Protein AF-A0A0A8YB94-F1 (afdb_monomer_lite)

Radius of gyration: 27.42 Å; chains: 1; bounding box: 40×40×111 Å

Organism: Arundo donax (NCBI:txid35708)

pLDDT: mean 71.37, std 17.99, range [30.5, 93.94]

Secondary structure (DSSP, 8-state):
--------------------SSSSSSSS--BHHHH--S-HHHHHHHHHHHHHHHHHHHHHHHHHHHHS--S-TT--HHHHHHHHHHHHHHHHHHHHHHHHHHHH-TTSBHHHHHHIIIIIIIIIIHHHHHHHHHHHHH--HHHHHHHHHHHHHHHHHHHHHHHHHHHHHHTT--

InterPro domains:
  IPR055802 Domain of unknown function DUF7378 [PF24095] (31-170)

Sequence (174 aa):
MISETYFETLPCTYHGSLTGITMACASSARTVGEVNGLGRPENWFLVVFYPLLFIGGAAGIAYGLFIDPVDSPWRAPAMVWAVYMAWAVYMALVSEVKMYIHLFMPHVPCAVLEAVVNVGWLWVGLPAGLVAHHVVFFGQEWMLIAVICGFGILIAGVIRFWAWLVRAYREKVE

Foldseek 3Di:
DDDDDDDDDDDDDDPDDDPDDVPDPPPQQQFLLNVDPDDLVVLVVCLVVQLCCQQVVLVVVLVVCVVVPDPDPQCPSVLLSLLSNLLSVQRSLLSNLLSCCNNVPRRDGVVVSCCSCCCSPVVCSVVLVVLSVCCNVPNHPVVSVVSSVVSVVSSVVSVVVSVVVCVVRVVVVD

Structure (mmCIF, N/CA/C/O backbone):
data_AF-A0A0A8YB94-F1
#
_entry.id   AF-A0A0A8YB94-F1
#
loop_
_atom_site.group_PDB
_atom_site.id
_atom_site.type_symbol
_atom_site.label_atom_id
_atom_site.label_alt_id
_atom_site.label_comp_id
_atom_site.label_asym_id
_atom_site.label_entity_id
_atom_site.label_seq_id
_atom_site.pdbx_PDB_ins_code
_atom_site.Cartn_x
_atom_site.Cartn_y
_atom_site.Cartn_z
_atom_site.occupancy
_atom_site.B_iso_or_equiv
_atom_site.auth_seq_id
_atom_site.auth_comp_id
_atom_site.auth_asym_id
_atom_site.auth_atom_id
_atom_site.pdbx_PDB_model_num
ATOM 1 N N . MET A 1 1 ? -14.927 17.590 87.389 1.00 36.00 1 MET A N 1
ATOM 2 C CA . MET A 1 1 ? -14.315 18.801 86.801 1.00 36.00 1 MET A CA 1
ATOM 3 C C . MET A 1 1 ? -14.719 18.802 85.323 1.00 36.00 1 MET A C 1
ATOM 5 O O . MET A 1 1 ? -14.219 17.953 84.607 1.00 36.00 1 MET A O 1
ATOM 9 N N . ILE A 1 2 ? -15.932 19.307 85.037 1.00 34.97 2 ILE A N 1
ATOM 10 C CA . ILE A 1 2 ? -16.240 20.506 84.204 1.00 34.97 2 ILE A CA 1
ATOM 11 C C . ILE A 1 2 ? -16.082 20.197 82.693 1.00 34.97 2 ILE A C 1
ATOM 13 O O . ILE A 1 2 ? -14.966 19.993 82.242 1.00 34.97 2 ILE A O 1
ATOM 17 N N . SER A 1 3 ? -17.189 19.898 81.991 1.00 30.50 3 SER A N 1
ATOM 18 C CA . SER A 1 3 ? -17.961 20.769 81.051 1.00 30.50 3 SER A CA 1
ATOM 19 C C . SER A 1 3 ? -17.490 20.591 79.595 1.00 30.50 3 SER A C 1
ATOM 21 O O . SER A 1 3 ? -16.323 20.807 79.309 1.00 30.50 3 SER A O 1
ATOM 23 N N . GLU A 1 4 ? -18.252 19.958 78.699 1.00 40.50 4 GLU A N 1
ATOM 24 C CA . GLU A 1 4 ? -19.343 20.502 77.856 1.00 40.50 4 GLU A CA 1
ATOM 25 C C . GLU A 1 4 ? -18.906 21.514 76.763 1.00 40.50 4 GLU A C 1
ATOM 27 O O . GLU A 1 4 ? -18.614 22.667 77.061 1.00 40.50 4 GLU A O 1
ATOM 32 N N . THR A 1 5 ? -19.021 21.054 75.501 1.00 44.66 5 THR A N 1
ATOM 33 C CA . THR A 1 5 ? -19.587 21.721 74.292 1.00 44.66 5 THR A CA 1
ATOM 34 C C . THR A 1 5 ? -18.887 22.879 73.544 1.00 44.66 5 THR A C 1
ATOM 36 O O . THR A 1 5 ? -18.125 23.650 74.109 1.00 44.66 5 THR A O 1
ATOM 39 N N . TYR A 1 6 ? -19.289 22.985 72.257 1.00 36.84 6 TYR A N 1
ATOM 40 C CA . TYR A 1 6 ? -19.112 24.033 71.218 1.00 36.84 6 TYR A CA 1
ATOM 41 C C . TYR A 1 6 ? -17.882 23.855 70.301 1.00 36.84 6 TYR A C 1
ATOM 43 O O . TYR A 1 6 ? -16.748 23.914 70.753 1.00 36.84 6 TYR A O 1
ATOM 51 N N . PHE A 1 7 ? -18.010 23.395 69.046 1.00 36.38 7 PHE A N 1
ATOM 52 C CA . PHE A 1 7 ? -18.706 23.939 67.857 1.00 36.38 7 PHE A CA 1
ATOM 53 C C . PHE A 1 7 ? -18.054 25.230 67.320 1.00 36.38 7 PHE A C 1
ATOM 55 O O . PHE A 1 7 ? -17.902 26.198 68.052 1.00 36.38 7 PHE A O 1
ATOM 62 N N . GLU A 1 8 ? -17.749 25.187 66.015 1.00 38.31 8 GLU A N 1
ATOM 63 C CA . GLU A 1 8 ? -17.483 26.287 65.070 1.00 38.31 8 GLU A CA 1
ATOM 64 C C . GLU A 1 8 ? -16.056 26.819 64.774 1.00 38.31 8 GLU A C 1
ATOM 66 O O . GLU A 1 8 ? -15.332 27.340 65.613 1.00 38.31 8 GLU A O 1
ATOM 71 N N . THR A 1 9 ? -15.777 26.820 63.457 1.00 36.06 9 THR A N 1
ATOM 72 C CA . THR A 1 9 ? -15.011 27.794 62.643 1.00 36.06 9 THR A CA 1
ATOM 73 C C . THR A 1 9 ? -13.475 27.701 62.494 1.00 36.06 9 THR A C 1
ATOM 75 O O . THR A 1 9 ? -12.699 27.997 63.391 1.00 36.06 9 THR A O 1
ATOM 78 N N . LEU A 1 10 ? -13.081 27.344 61.255 1.00 42.06 10 LEU A N 1
ATOM 79 C CA . LEU A 1 10 ? -11.876 27.702 60.462 1.00 42.06 10 LEU A CA 1
ATOM 80 C C . LEU A 1 10 ? -11.159 29.002 60.910 1.00 42.06 10 LEU A C 1
ATOM 82 O O . LEU A 1 10 ? -11.871 29.922 61.307 1.00 42.06 10 LEU A O 1
ATOM 86 N N . PRO A 1 11 ? -9.819 29.183 60.730 1.00 40.19 11 PRO A N 1
ATOM 87 C CA . PRO A 1 11 ? -9.121 28.985 59.444 1.00 40.19 11 PRO A CA 1
ATOM 88 C C . PRO A 1 11 ? -7.638 28.536 59.520 1.00 40.19 11 PRO A C 1
ATOM 90 O O . PRO A 1 11 ? -6.845 29.058 60.293 1.00 40.19 11 PRO A O 1
ATOM 93 N N . CYS A 1 12 ? -7.201 27.671 58.600 1.00 37.94 12 CYS A N 1
ATOM 94 C CA . CYS A 1 12 ? -5.778 27.546 58.257 1.00 37.94 12 CYS A CA 1
ATOM 95 C C . CYS A 1 12 ? -5.618 27.591 56.738 1.00 37.94 12 CYS A C 1
ATOM 97 O O . CYS A 1 12 ? -5.706 26.591 56.031 1.00 37.94 12 CYS A O 1
ATOM 99 N N . THR A 1 13 ? -5.407 28.814 56.263 1.00 37.06 13 THR A N 1
ATOM 100 C CA . THR A 1 13 ? -4.715 29.178 55.029 1.00 37.06 13 THR A CA 1
ATOM 101 C C . THR A 1 13 ? -3.595 28.195 54.672 1.00 37.06 13 THR A C 1
ATOM 103 O O . THR A 1 13 ? -2.514 28.248 55.254 1.00 37.06 13 THR A O 1
ATOM 106 N N . TYR A 1 14 ? -3.829 27.352 53.665 1.00 32.62 14 TYR A N 1
ATOM 107 C CA . TYR A 1 14 ? -2.767 26.687 52.912 1.00 32.62 14 TYR A CA 1
ATOM 108 C C . TYR A 1 14 ? -2.488 27.498 51.649 1.00 32.62 14 TYR A C 1
ATOM 110 O O . TYR A 1 14 ? -3.101 27.325 50.598 1.00 32.62 14 TYR A O 1
ATOM 118 N N . HIS A 1 15 ? -1.551 28.429 51.791 1.00 36.62 15 HIS A N 1
ATOM 119 C CA . HIS A 1 15 ? -0.868 29.072 50.683 1.00 36.62 15 HIS A CA 1
ATOM 120 C C . HIS A 1 15 ? 0.247 28.114 50.239 1.00 36.62 15 HIS A C 1
ATOM 122 O O . HIS A 1 15 ? 1.269 28.002 50.910 1.00 36.62 15 HIS A O 1
ATOM 128 N N . GLY A 1 16 ? 0.032 27.359 49.160 1.00 35.06 16 GLY A N 1
ATOM 129 C CA . GLY A 1 16 ? 1.024 26.380 48.705 1.00 35.06 16 GLY A CA 1
ATOM 130 C C . GLY A 1 16 ? 0.499 25.375 47.687 1.00 35.06 16 GLY A C 1
ATOM 131 O O . GLY A 1 16 ? 0.348 24.204 48.002 1.00 35.06 16 GLY A O 1
ATOM 132 N N . SER A 1 17 ? 0.200 25.868 46.483 1.00 44.69 17 SER A N 1
ATOM 133 C CA . SER A 1 17 ? 0.329 25.188 45.184 1.00 44.69 17 SER A CA 1
ATOM 134 C C . SER A 1 17 ? 0.706 23.694 45.210 1.00 44.69 17 SER A C 1
ATOM 136 O O . SER A 1 17 ? 1.890 23.372 45.267 1.00 44.69 17 SER A O 1
ATOM 138 N N . LEU A 1 18 ? -0.287 22.808 45.060 1.00 40.16 18 LEU A N 1
ATOM 139 C CA . LEU A 1 18 ? -0.171 21.478 44.423 1.00 40.16 18 LEU A CA 1
ATOM 140 C C . LEU A 1 18 ? -1.562 20.863 44.146 1.00 40.16 18 LEU A C 1
ATOM 142 O O . LEU A 1 18 ? -1.782 19.657 44.215 1.00 40.16 18 LEU A O 1
ATOM 146 N N . THR A 1 19 ? -2.530 21.704 43.782 1.00 42.66 19 THR A N 1
ATOM 147 C CA . THR A 1 19 ? -3.662 21.297 42.948 1.00 42.66 19 THR A CA 1
ATOM 148 C C . THR A 1 19 ? -3.123 21.040 41.542 1.00 42.66 19 THR A C 1
ATOM 150 O O . THR A 1 19 ? -2.780 21.987 40.842 1.00 42.66 19 THR A O 1
ATOM 153 N N . GLY A 1 20 ? -3.026 19.778 41.110 1.00 41.31 20 GLY A N 1
ATOM 154 C CA . GLY A 1 20 ? -2.786 19.528 39.683 1.00 41.31 20 GLY A CA 1
ATOM 155 C C . GLY A 1 20 ? -2.175 18.207 39.236 1.00 41.31 20 GLY A C 1
ATOM 156 O O . GLY A 1 20 ? -1.765 18.148 38.084 1.00 41.31 20 GLY A O 1
ATOM 157 N N . ILE A 1 21 ? -2.078 17.158 40.064 1.00 42.94 21 ILE A N 1
ATOM 158 C CA . ILE A 1 21 ? -1.470 15.885 39.602 1.00 42.94 21 ILE A CA 1
ATOM 159 C C . ILE A 1 21 ? -2.432 14.685 39.657 1.00 42.94 21 ILE A C 1
ATOM 161 O O . ILE A 1 21 ? -2.219 13.690 38.973 1.00 42.94 21 ILE A O 1
ATOM 165 N N . THR A 1 22 ? -3.580 14.786 40.326 1.00 40.38 22 THR A N 1
ATOM 166 C CA . THR A 1 22 ? -4.608 13.723 40.317 1.00 40.38 22 THR A CA 1
ATOM 167 C C . THR A 1 22 ? -5.686 13.891 39.239 1.00 40.38 22 THR A C 1
ATOM 169 O O . THR A 1 22 ? -6.681 13.175 39.252 1.00 40.38 22 THR A O 1
ATOM 172 N N . MET A 1 23 ? -5.485 14.785 38.261 1.00 43.19 23 MET A N 1
ATOM 173 C CA . MET A 1 23 ? -6.433 15.027 37.161 1.00 43.19 23 MET A CA 1
ATOM 174 C C . MET A 1 23 ? -5.764 14.993 35.773 1.00 43.19 23 MET A C 1
ATOM 176 O O . MET A 1 23 ? -6.061 15.809 34.910 1.00 43.19 23 MET A O 1
ATOM 180 N N . ALA A 1 24 ? -4.853 14.043 35.541 1.00 40.22 24 ALA A N 1
ATOM 181 C CA . ALA A 1 24 ? -4.182 13.880 34.242 1.00 40.22 24 ALA A CA 1
ATOM 182 C C . ALA A 1 24 ? -4.323 12.474 33.626 1.00 40.22 24 ALA A C 1
ATOM 184 O O . ALA A 1 24 ? -3.577 12.125 32.719 1.00 40.22 24 ALA A O 1
ATOM 185 N N . CYS A 1 25 ? -5.296 11.667 34.070 1.00 39.28 25 CYS A N 1
ATOM 186 C CA . CYS A 1 25 ? -5.597 10.369 33.441 1.00 39.28 25 CYS A CA 1
ATOM 187 C C . CYS A 1 25 ? -7.047 10.221 32.949 1.00 39.28 25 CYS A C 1
ATOM 189 O O . CYS A 1 25 ? -7.436 9.155 32.492 1.00 39.28 25 CYS A O 1
ATOM 191 N N . ALA A 1 26 ? -7.843 11.294 32.990 1.00 39.69 26 ALA A N 1
ATOM 192 C CA . ALA A 1 26 ? -9.207 11.295 32.451 1.00 39.69 26 ALA A CA 1
ATOM 193 C C . ALA A 1 26 ? -9.318 11.937 31.049 1.00 39.69 26 ALA A C 1
ATOM 195 O O . ALA A 1 26 ? -10.385 11.912 30.453 1.00 39.69 26 ALA A O 1
ATOM 196 N N . SER A 1 27 ? -8.229 12.500 30.503 1.00 40.81 27 SER A N 1
ATOM 197 C CA . SER A 1 27 ? -8.263 13.294 29.257 1.00 40.81 27 SER A CA 1
ATOM 198 C C . SER A 1 27 ? -7.760 12.554 27.998 1.00 40.81 27 SER A C 1
ATOM 200 O O . SER A 1 27 ? -8.007 12.994 26.882 1.00 40.81 27 SER A O 1
ATOM 202 N N . SER A 1 28 ? -7.097 11.396 28.123 1.00 44.34 28 SER A N 1
ATOM 203 C CA . SER A 1 28 ? -6.553 10.654 26.958 1.00 44.34 28 SER A CA 1
ATOM 204 C C . SER A 1 28 ? -7.411 9.489 26.455 1.00 44.34 28 SER A C 1
ATOM 206 O O . SER A 1 28 ? -6.979 8.742 25.582 1.00 44.34 28 SER A O 1
ATOM 208 N N . ALA A 1 29 ? -8.637 9.333 26.949 1.00 50.00 29 ALA A N 1
ATOM 209 C CA . ALA A 1 29 ? -9.558 8.307 26.464 1.00 50.00 29 ALA A CA 1
ATOM 210 C C . ALA A 1 29 ? -10.683 8.914 25.621 1.00 50.00 29 ALA A C 1
ATOM 212 O O . ALA A 1 29 ? -11.825 8.485 25.724 1.00 50.00 29 ALA A O 1
ATOM 213 N N . ARG A 1 30 ? -10.381 9.928 24.796 1.00 48.81 30 ARG A N 1
ATOM 214 C CA . ARG A 1 30 ? -11.373 10.420 23.841 1.00 48.81 30 ARG A CA 1
ATOM 215 C C . ARG A 1 30 ? -11.670 9.291 22.863 1.00 48.81 30 ARG A C 1
ATOM 217 O O . ARG A 1 30 ? -10.776 8.823 22.152 1.00 48.81 30 ARG A O 1
ATOM 224 N N . THR A 1 31 ? -12.899 8.804 22.906 1.00 56.53 31 THR A N 1
ATOM 225 C CA . THR A 1 31 ? -13.335 7.676 22.087 1.00 56.53 31 THR A CA 1
ATOM 226 C C . THR A 1 31 ? -13.620 8.172 20.674 1.00 56.53 31 THR A C 1
ATOM 228 O O . THR A 1 31 ? -14.033 9.317 20.487 1.00 56.53 31 THR A O 1
ATOM 231 N N . VAL A 1 32 ? -13.387 7.345 19.653 1.00 55.06 32 VAL A N 1
ATOM 232 C CA . VAL A 1 32 ? -13.602 7.743 18.247 1.00 55.06 32 VAL A CA 1
ATOM 233 C C . VAL A 1 32 ? -15.041 8.237 18.019 1.00 55.06 32 VAL A C 1
ATOM 235 O O . VAL A 1 32 ? -15.261 9.154 17.231 1.00 55.06 32 VAL A O 1
ATOM 238 N N . GLY A 1 33 ? -16.007 7.713 18.781 1.00 55.97 33 GLY A N 1
ATOM 239 C CA . GLY A 1 33 ? -17.394 8.186 18.780 1.00 55.97 33 GLY A CA 1
ATOM 240 C C . GLY A 1 33 ? -17.591 9.642 19.233 1.00 55.97 33 GLY A C 1
ATOM 241 O O . GLY A 1 33 ? -18.438 10.326 18.672 1.00 55.97 33 GLY A O 1
ATOM 242 N N . GLU A 1 34 ? -16.800 10.152 20.183 1.00 54.09 34 GLU A N 1
ATOM 243 C CA . GLU A 1 34 ? -16.925 11.526 20.712 1.00 54.09 34 GLU A CA 1
ATOM 244 C C . GLU A 1 34 ? -16.272 12.598 19.829 1.00 54.09 34 GLU A C 1
ATOM 246 O O . GLU A 1 34 ? -16.525 13.792 20.007 1.00 54.09 34 GLU A O 1
AT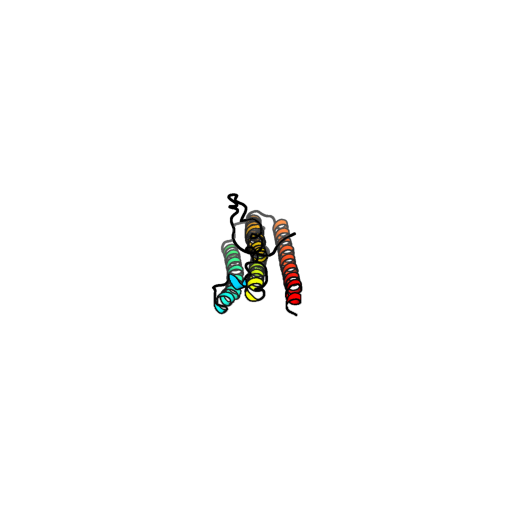OM 251 N N . VAL A 1 35 ? -15.382 12.204 18.913 1.00 57.12 35 VAL A N 1
ATOM 252 C CA . VAL A 1 35 ? -14.682 13.133 17.999 1.00 57.12 35 VAL A CA 1
ATOM 253 C C . VAL A 1 35 ? -15.389 13.240 16.648 1.00 57.12 35 VAL A C 1
ATOM 255 O O . VAL A 1 35 ? -15.152 14.175 15.884 1.00 57.12 35 VAL A O 1
ATOM 258 N N . ASN A 1 36 ? -16.279 12.298 16.345 1.00 55.53 36 ASN A N 1
ATOM 259 C CA . ASN A 1 36 ? -16.940 12.217 15.054 1.00 55.53 36 ASN A CA 1
ATOM 260 C C . ASN A 1 36 ? -18.145 13.152 14.972 1.00 55.53 36 ASN A C 1
ATOM 262 O O . ASN A 1 36 ? -19.267 12.779 15.289 1.00 55.53 36 ASN A O 1
ATOM 266 N N . GLY A 1 37 ? -17.897 14.367 14.482 1.00 50.72 37 GLY A N 1
ATOM 267 C CA . GLY A 1 37 ? -18.935 15.322 14.080 1.00 50.72 37 GLY A CA 1
ATOM 268 C C . GLY A 1 37 ? -19.484 15.119 12.658 1.00 50.72 37 GLY A C 1
ATOM 269 O O . GLY A 1 37 ? -20.313 15.912 12.227 1.00 50.72 37 GLY A O 1
ATOM 270 N N . LEU A 1 38 ? -19.019 14.102 11.919 1.00 54.12 38 LEU A N 1
ATOM 271 C CA . LEU A 1 38 ? -19.466 13.811 10.549 1.00 54.12 38 LEU A CA 1
ATOM 272 C C . LEU A 1 38 ? -20.624 12.810 10.540 1.00 54.12 38 LEU A C 1
ATOM 274 O O . LEU A 1 38 ? -20.618 11.820 11.278 1.00 54.12 38 LEU A O 1
ATOM 278 N N . GLY A 1 39 ? -21.612 13.056 9.679 1.00 56.94 39 GLY A N 1
ATOM 279 C CA . GLY A 1 39 ? -22.791 12.208 9.568 1.00 56.94 39 GLY A CA 1
ATOM 280 C C . GLY A 1 39 ? -22.435 10.805 9.071 1.00 56.94 39 GLY A C 1
ATOM 281 O O . GLY A 1 39 ? -21.621 10.627 8.166 1.00 56.94 39 GLY A O 1
ATOM 282 N N . ARG A 1 40 ? -23.114 9.781 9.607 1.00 60.03 40 ARG A N 1
ATOM 283 C CA . ARG A 1 40 ? -22.995 8.375 9.172 1.00 60.03 40 ARG A CA 1
ATOM 284 C C . ARG A 1 40 ? -22.974 8.177 7.636 1.00 60.03 40 ARG A C 1
ATOM 286 O O . ARG A 1 40 ? -22.168 7.358 7.203 1.00 60.03 40 ARG A O 1
ATOM 293 N N . PRO A 1 41 ? -23.785 8.874 6.804 1.00 57.53 41 PRO A N 1
ATOM 294 C CA . PRO A 1 41 ? -23.751 8.694 5.345 1.00 57.53 41 PRO A CA 1
ATOM 295 C C . PRO A 1 41 ? -22.498 9.261 4.654 1.00 57.53 41 PRO A C 1
ATOM 297 O O . PRO A 1 41 ? -22.055 8.691 3.660 1.00 57.53 41 PRO A O 1
ATOM 300 N N . GLU A 1 42 ? -21.891 10.328 5.177 1.00 60.03 42 GLU A N 1
ATOM 301 C CA . GLU A 1 42 ? -20.685 10.938 4.591 1.00 60.03 42 GLU A CA 1
ATOM 302 C C . GLU A 1 42 ? -19.476 10.006 4.733 1.00 60.03 42 GLU A C 1
ATOM 304 O O . GLU A 1 42 ? -18.688 9.852 3.801 1.00 60.03 42 GLU A O 1
ATOM 309 N N . ASN A 1 43 ? -19.384 9.283 5.854 1.00 66.69 43 ASN A N 1
ATOM 310 C CA . ASN A 1 43 ? -18.332 8.288 6.056 1.00 66.69 43 ASN A CA 1
ATOM 311 C C . ASN A 1 43 ? -18.441 7.115 5.073 1.00 66.69 43 ASN A C 1
ATOM 313 O O . ASN A 1 43 ? -17.414 6.663 4.577 1.00 66.69 43 ASN A O 1
ATOM 317 N N . TRP A 1 44 ? -19.650 6.650 4.733 1.00 67.94 44 TRP A N 1
ATOM 318 C CA . TRP A 1 44 ? -19.843 5.552 3.772 1.00 67.94 44 TRP A CA 1
ATOM 319 C C . TRP A 1 44 ? -19.401 5.907 2.354 1.00 67.94 44 TRP A C 1
ATOM 321 O O . TRP A 1 44 ? -18.828 5.062 1.666 1.00 67.94 44 TRP A O 1
ATOM 331 N N . PHE A 1 45 ? -19.626 7.150 1.923 1.00 70.25 45 PHE A N 1
ATOM 332 C CA . PHE A 1 45 ? -19.131 7.604 0.626 1.00 70.25 45 PHE A CA 1
ATOM 333 C C . PHE A 1 45 ? -17.605 7.507 0.566 1.00 70.25 45 PHE A C 1
ATOM 335 O O . PHE A 1 45 ? -17.053 6.998 -0.406 1.00 70.25 45 PHE A O 1
ATOM 342 N N . LEU A 1 46 ? -16.924 7.907 1.643 1.00 71.25 46 LEU A N 1
ATOM 343 C CA . LEU A 1 46 ? -15.473 7.798 1.743 1.00 71.25 46 LEU A CA 1
ATOM 344 C C . LEU A 1 46 ? -15.018 6.325 1.717 1.00 71.25 46 LEU A C 1
ATOM 346 O O . LEU A 1 46 ? -14.027 6.038 1.050 1.00 71.25 46 LEU A O 1
ATOM 350 N N . VAL A 1 47 ? -15.755 5.394 2.347 1.00 70.06 47 VAL A N 1
ATOM 351 C CA . VAL A 1 47 ? -15.455 3.941 2.294 1.00 70.06 47 VAL A CA 1
ATOM 352 C C . VAL A 1 47 ? -15.370 3.416 0.875 1.00 70.06 47 VAL A C 1
ATOM 354 O O . VAL A 1 47 ? -14.469 2.648 0.567 1.00 70.06 47 VAL A O 1
ATOM 357 N N . VAL A 1 48 ? -16.281 3.830 0.002 1.00 77.75 48 VAL A N 1
ATOM 358 C CA . VAL A 1 48 ? -16.296 3.352 -1.384 1.00 77.75 48 VAL A CA 1
ATOM 359 C C . VAL A 1 48 ? -15.318 4.150 -2.246 1.00 77.75 48 VAL A C 1
ATOM 361 O O . VAL A 1 48 ? -14.629 3.599 -3.101 1.00 77.75 48 VAL A O 1
ATOM 364 N N . PHE A 1 49 ? -15.231 5.457 -2.014 1.00 80.81 49 PHE A N 1
ATOM 365 C CA . PHE A 1 49 ? -14.478 6.365 -2.866 1.00 80.81 49 PHE A CA 1
ATOM 366 C C . PHE A 1 49 ? -12.959 6.245 -2.691 1.00 80.81 49 PHE A C 1
ATOM 368 O O . PHE A 1 49 ? -12.236 6.297 -3.683 1.00 80.81 49 PHE A O 1
ATOM 375 N N . TYR A 1 50 ? -12.454 6.050 -1.468 1.00 79.38 50 TYR A N 1
ATOM 376 C CA . TYR A 1 50 ? -11.007 5.975 -1.221 1.00 79.38 50 TYR A CA 1
ATOM 377 C C . TYR A 1 50 ? -10.329 4.767 -1.890 1.00 79.38 50 TYR A C 1
ATOM 379 O O . TYR A 1 50 ? -9.349 4.981 -2.608 1.00 79.38 50 TYR A O 1
ATOM 387 N N . PRO A 1 51 ? -10.827 3.523 -1.742 1.00 80.62 51 PRO A N 1
ATOM 388 C CA . PRO A 1 51 ? -10.288 2.368 -2.459 1.00 80.62 51 PRO A CA 1
ATOM 389 C C . PRO A 1 51 ? -10.301 2.563 -3.978 1.00 80.62 51 PRO A C 1
ATOM 391 O O . PRO A 1 51 ? -9.309 2.278 -4.647 1.00 80.62 51 PRO A O 1
ATOM 394 N N . LEU A 1 52 ? -11.393 3.115 -4.521 1.00 83.94 52 LEU A N 1
ATOM 395 C CA . LEU A 1 52 ? -11.520 3.396 -5.952 1.00 83.94 52 LEU A CA 1
ATOM 396 C C . LEU A 1 52 ? -10.525 4.453 -6.430 1.00 83.94 52 LEU A C 1
ATOM 398 O O . LEU A 1 52 ? -9.964 4.306 -7.513 1.00 83.94 52 LEU A O 1
ATOM 402 N N . LEU A 1 53 ? -10.269 5.487 -5.629 1.00 86.31 53 LEU A N 1
ATOM 403 C CA . LEU A 1 53 ? -9.254 6.495 -5.928 1.00 86.31 53 LEU A CA 1
ATOM 404 C C . LEU A 1 53 ? -7.858 5.877 -6.028 1.00 86.31 53 LEU A C 1
ATOM 406 O O . LEU A 1 53 ? -7.123 6.184 -6.964 1.00 86.31 53 LEU A O 1
ATOM 410 N N . PHE A 1 54 ? -7.492 4.996 -5.093 1.00 82.69 54 PHE A N 1
ATOM 411 C CA . PHE A 1 54 ? -6.177 4.354 -5.102 1.00 82.69 54 PHE A CA 1
ATOM 412 C C . PHE A 1 54 ? -6.023 3.366 -6.255 1.00 82.69 54 PHE A C 1
ATOM 414 O O . PHE A 1 54 ? -5.014 3.406 -6.958 1.00 82.69 54 PHE A O 1
ATOM 421 N N . ILE A 1 55 ? -7.027 2.518 -6.484 1.00 85.62 55 ILE A N 1
ATOM 422 C CA . ILE A 1 55 ? -7.015 1.542 -7.580 1.00 85.62 55 ILE A CA 1
ATOM 423 C C . ILE A 1 55 ? -7.034 2.263 -8.930 1.00 85.62 55 ILE A C 1
ATOM 425 O O . ILE A 1 55 ? -6.207 1.975 -9.791 1.00 85.62 55 ILE A O 1
ATOM 429 N N . GLY A 1 56 ? -7.933 3.233 -9.107 1.00 85.81 56 GLY A N 1
ATOM 430 C CA . GLY A 1 56 ? -8.051 4.015 -10.335 1.00 85.81 56 GLY A CA 1
ATOM 431 C C . GLY A 1 56 ? -6.808 4.857 -10.615 1.00 85.81 56 GLY A C 1
ATOM 432 O O . GLY A 1 56 ? -6.323 4.872 -11.743 1.00 85.81 56 GLY A O 1
ATOM 433 N N . GLY A 1 57 ? -6.243 5.501 -9.590 1.00 84.88 57 GLY A N 1
ATOM 434 C CA . GLY A 1 57 ? -5.005 6.269 -9.709 1.00 84.88 57 GLY A CA 1
ATOM 435 C C . GLY A 1 57 ? -3.817 5.398 -10.115 1.00 84.88 57 GLY A C 1
ATOM 436 O O . GLY A 1 57 ? -3.098 5.731 -11.054 1.00 84.88 57 GLY A O 1
ATOM 437 N N . ALA A 1 58 ? -3.642 4.244 -9.468 1.00 85.81 58 ALA A N 1
ATOM 438 C CA . ALA A 1 58 ? -2.580 3.304 -9.814 1.00 85.81 58 ALA A CA 1
ATOM 439 C C . ALA A 1 58 ? -2.760 2.701 -11.214 1.00 85.81 58 ALA A C 1
ATOM 441 O O . ALA A 1 58 ? -1.788 2.601 -11.962 1.00 85.81 58 ALA A O 1
ATOM 442 N N . ALA A 1 59 ? -3.996 2.363 -11.595 1.00 85.88 59 ALA A N 1
ATOM 443 C CA . ALA A 1 59 ? -4.324 1.911 -12.944 1.00 85.88 59 ALA A CA 1
ATOM 444 C C . ALA A 1 59 ? -4.002 2.984 -13.991 1.00 85.88 59 ALA A C 1
ATOM 446 O O . ALA A 1 59 ? -3.410 2.673 -15.019 1.00 85.88 59 ALA A O 1
ATOM 447 N N . GLY A 1 60 ? -4.336 4.249 -13.718 1.00 84.88 60 GLY A N 1
ATOM 448 C CA . GLY A 1 60 ? -4.028 5.377 -14.595 1.00 84.88 60 GLY A CA 1
ATOM 449 C C . GLY A 1 60 ? -2.525 5.575 -14.794 1.00 84.88 60 GLY A C 1
ATOM 450 O O . GLY A 1 60 ? -2.074 5.729 -15.926 1.00 84.88 60 GLY A O 1
ATOM 451 N N . ILE A 1 61 ? -1.735 5.495 -13.718 1.00 83.38 61 ILE A N 1
ATOM 452 C CA . ILE A 1 61 ? -0.266 5.576 -13.790 1.00 83.38 61 ILE A CA 1
ATOM 453 C C . ILE A 1 61 ? 0.300 4.405 -14.603 1.00 83.38 61 ILE A C 1
ATOM 455 O O . ILE A 1 61 ? 1.113 4.609 -15.504 1.00 83.38 61 ILE A O 1
ATOM 459 N N . ALA A 1 62 ? -0.143 3.180 -14.314 1.00 82.00 62 ALA A N 1
ATOM 460 C CA . ALA A 1 62 ? 0.313 1.987 -15.020 1.00 82.00 62 ALA A CA 1
ATOM 461 C C . ALA A 1 62 ? -0.081 2.002 -16.509 1.00 82.00 62 ALA A C 1
ATOM 463 O O . ALA A 1 62 ? 0.684 1.546 -17.356 1.00 82.00 62 ALA A O 1
ATOM 464 N N . TYR A 1 63 ? -1.249 2.559 -16.835 1.00 82.12 63 TYR A N 1
ATOM 465 C CA . TYR A 1 63 ? -1.715 2.746 -18.206 1.00 82.12 63 TYR A CA 1
ATOM 466 C C . TYR A 1 63 ? -0.921 3.824 -18.954 1.00 82.12 63 TYR A C 1
ATOM 468 O O . TYR A 1 63 ? -0.533 3.605 -20.098 1.00 82.12 63 TYR A O 1
ATOM 476 N N . GLY A 1 64 ? -0.603 4.950 -18.307 1.00 79.94 64 GLY A N 1
ATOM 477 C CA . GLY A 1 64 ? 0.263 5.979 -18.893 1.00 79.94 64 GLY A CA 1
ATOM 478 C C . GLY A 1 64 ? 1.647 5.428 -19.249 1.00 79.94 64 GLY A C 1
ATOM 479 O O . GLY A 1 64 ? 2.131 5.637 -20.356 1.00 79.94 64 GLY A O 1
ATOM 480 N N . LEU A 1 65 ? 2.231 4.622 -18.357 1.00 77.00 65 LEU A N 1
ATOM 481 C CA . LEU A 1 65 ? 3.502 3.928 -18.604 1.00 77.00 65 LEU A CA 1
ATOM 482 C C . LEU A 1 65 ? 3.421 2.846 -19.691 1.00 77.00 65 LEU A C 1
ATOM 484 O O . LEU A 1 65 ? 4.456 2.428 -20.205 1.00 77.00 65 LEU A O 1
ATOM 488 N N . PHE A 1 66 ? 2.219 2.359 -20.005 1.00 74.88 66 PHE A N 1
ATOM 489 C CA . PHE A 1 66 ? 1.995 1.403 -21.085 1.00 74.88 66 PHE A CA 1
ATOM 490 C C . PHE A 1 66 ? 1.905 2.088 -22.454 1.00 74.88 66 PHE A C 1
ATOM 492 O O . PHE A 1 66 ? 2.440 1.556 -23.421 1.00 74.88 66 PHE A O 1
ATOM 499 N N . ILE A 1 67 ? 1.234 3.244 -22.538 1.00 76.94 67 ILE A N 1
ATOM 500 C CA . ILE A 1 67 ? 1.099 4.006 -23.791 1.00 76.94 67 ILE A CA 1
ATOM 501 C C . ILE A 1 67 ? 2.421 4.661 -24.190 1.00 76.94 67 ILE A C 1
ATOM 503 O O . ILE A 1 67 ? 2.796 4.577 -25.356 1.00 76.94 67 ILE A O 1
ATOM 507 N N . ASP A 1 68 ? 3.112 5.280 -23.232 1.00 71.69 68 ASP A N 1
ATOM 508 C CA . ASP A 1 68 ? 4.393 5.952 -23.446 1.00 71.69 68 ASP A CA 1
ATOM 509 C C . ASP A 1 68 ? 5.502 5.158 -22.737 1.00 71.69 68 ASP A C 1
ATOM 511 O O . ASP A 1 68 ? 5.916 5.503 -21.620 1.00 71.69 68 ASP A O 1
ATOM 515 N N . PRO A 1 69 ? 5.967 4.043 -23.333 1.00 65.44 69 PRO A N 1
ATOM 516 C CA . PRO A 1 69 ? 6.997 3.226 -22.725 1.00 65.44 69 PRO A CA 1
ATOM 517 C C . PRO A 1 69 ? 8.294 4.029 -22.650 1.00 65.44 69 PRO A C 1
ATOM 519 O O . PRO A 1 69 ? 8.878 4.416 -23.656 1.00 65.44 69 PRO A O 1
ATOM 522 N N . VAL A 1 70 ? 8.781 4.249 -21.433 1.00 63.75 70 VAL A N 1
ATOM 523 C CA . VAL A 1 70 ? 10.172 4.661 -21.220 1.00 63.75 70 VAL A CA 1
ATOM 524 C C . VAL A 1 70 ? 11.053 3.535 -21.767 1.00 63.75 70 VAL A C 1
ATOM 526 O O . VAL A 1 70 ? 10.833 2.400 -21.347 1.00 63.75 70 VAL A O 1
ATOM 529 N N . ASP A 1 71 ? 12.000 3.844 -22.667 1.00 61.41 71 ASP A N 1
ATOM 530 C CA . ASP A 1 71 ? 12.855 2.953 -23.494 1.00 61.41 71 ASP A CA 1
ATOM 531 C C . ASP A 1 71 ? 13.678 1.885 -22.729 1.00 61.41 71 ASP A C 1
ATOM 533 O O . ASP A 1 71 ? 14.897 1.773 -22.843 1.00 61.41 71 ASP A O 1
ATOM 537 N N . SER A 1 72 ? 13.027 1.078 -21.903 1.00 58.94 72 SER A N 1
ATOM 538 C CA . SER A 1 72 ? 13.630 0.130 -20.981 1.00 58.94 72 SER A CA 1
ATOM 539 C C . SER A 1 72 ? 13.240 -1.291 -21.404 1.00 58.94 72 SER A C 1
ATOM 541 O O . SER A 1 72 ? 12.100 -1.706 -21.182 1.00 58.94 72 SER A O 1
ATOM 543 N N . PRO A 1 73 ? 14.176 -2.063 -21.988 1.00 54.75 73 PRO A N 1
ATOM 544 C CA . PRO A 1 73 ? 13.903 -3.383 -22.569 1.00 54.75 73 PRO A CA 1
ATOM 545 C C . PRO A 1 73 ? 13.414 -4.454 -21.580 1.00 54.75 73 PRO A C 1
ATOM 547 O O . PRO A 1 73 ? 12.905 -5.487 -21.998 1.00 54.75 73 PRO A O 1
ATOM 550 N N . TRP A 1 74 ? 13.585 -4.230 -20.275 1.00 58.41 74 TRP A N 1
ATOM 551 C CA . TRP A 1 74 ? 13.299 -5.185 -19.193 1.00 58.41 74 TRP A CA 1
ATOM 552 C C . TRP A 1 74 ? 11.954 -4.944 -18.489 1.00 58.41 74 TRP A C 1
ATOM 554 O O . TRP A 1 74 ? 11.598 -5.652 -17.549 1.00 58.41 74 TRP A O 1
ATOM 564 N N . ARG A 1 75 ? 11.166 -3.948 -18.915 1.00 64.75 75 ARG A N 1
ATOM 565 C CA . ARG A 1 75 ? 9.857 -3.664 -18.311 1.00 64.75 75 ARG A CA 1
ATOM 566 C C . ARG A 1 75 ? 8.774 -4.517 -18.954 1.00 64.75 75 ARG A C 1
ATOM 568 O O . ARG A 1 75 ? 8.052 -4.049 -19.828 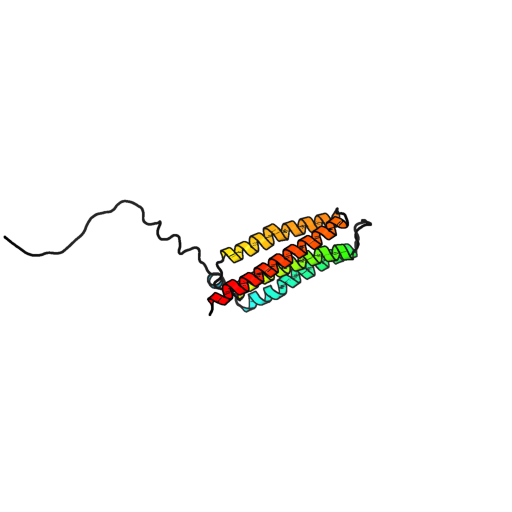1.00 64.75 75 ARG A O 1
ATOM 575 N N . ALA A 1 76 ? 8.614 -5.753 -18.485 1.00 70.75 76 ALA A N 1
ATOM 576 C CA . ALA A 1 76 ? 7.406 -6.518 -18.778 1.00 70.75 76 ALA A CA 1
ATOM 577 C C . ALA A 1 76 ? 6.185 -5.718 -18.269 1.00 70.75 76 ALA A C 1
ATOM 579 O O . ALA A 1 76 ? 6.060 -5.524 -17.053 1.00 70.75 76 ALA A O 1
ATOM 580 N N . PRO A 1 77 ? 5.269 -5.257 -19.145 1.00 74.06 77 PRO A N 1
ATOM 581 C CA . PRO A 1 77 ? 4.165 -4.384 -18.739 1.00 74.06 77 PRO A CA 1
ATOM 582 C C . PRO A 1 77 ? 3.312 -4.975 -17.615 1.00 74.06 77 PRO A C 1
ATOM 584 O O . PRO A 1 77 ? 2.881 -4.265 -16.710 1.00 74.06 77 PRO A O 1
ATOM 587 N N . ALA A 1 78 ? 3.153 -6.300 -17.618 1.00 79.56 78 ALA A N 1
ATOM 588 C CA . ALA A 1 78 ? 2.440 -7.039 -16.586 1.00 79.56 78 ALA A CA 1
ATOM 589 C C . ALA A 1 78 ? 3.073 -6.908 -15.186 1.00 79.56 78 ALA A C 1
ATOM 591 O O . ALA A 1 78 ? 2.346 -6.797 -14.202 1.00 79.56 78 ALA A O 1
ATOM 592 N N . MET A 1 79 ? 4.408 -6.886 -15.073 1.00 82.00 79 MET A N 1
ATOM 593 C CA . MET A 1 79 ? 5.087 -6.761 -13.774 1.00 82.00 79 MET A CA 1
ATOM 594 C C . MET A 1 79 ? 4.967 -5.349 -13.205 1.00 82.00 79 MET A C 1
ATOM 596 O O . MET A 1 79 ? 4.720 -5.186 -12.012 1.00 82.00 79 MET A O 1
ATOM 600 N N . VAL A 1 80 ? 5.086 -4.327 -14.057 1.00 82.31 80 VAL A N 1
ATOM 601 C CA . VAL A 1 80 ? 4.884 -2.927 -13.654 1.00 82.31 80 VAL A CA 1
ATOM 602 C C . VAL A 1 80 ? 3.452 -2.725 -13.156 1.00 82.31 80 VAL A C 1
ATOM 604 O O . VAL A 1 80 ? 3.245 -2.171 -12.077 1.00 82.31 80 VAL A O 1
ATOM 607 N N . TRP A 1 81 ? 2.469 -3.254 -13.890 1.00 85.12 81 TRP A N 1
ATOM 608 C CA . TRP A 1 81 ? 1.069 -3.272 -13.463 1.00 85.12 81 TRP A CA 1
ATOM 609 C C . TRP A 1 81 ? 0.879 -3.978 -12.119 1.00 85.12 81 TRP A C 1
ATOM 611 O O . TRP A 1 81 ? 0.209 -3.440 -11.238 1.00 85.12 81 TRP A O 1
ATOM 621 N N . ALA A 1 82 ? 1.498 -5.144 -11.927 1.00 86.81 82 ALA A N 1
ATOM 622 C CA . ALA A 1 82 ? 1.403 -5.893 -10.679 1.00 86.81 82 ALA A CA 1
ATOM 623 C C . ALA A 1 82 ? 1.956 -5.110 -9.475 1.00 86.81 82 ALA A C 1
ATOM 625 O O . ALA A 1 82 ? 1.325 -5.111 -8.420 1.00 86.81 82 ALA A O 1
ATOM 626 N N . VAL A 1 83 ? 3.082 -4.401 -9.623 1.00 88.50 83 VAL A N 1
ATOM 627 C CA . VAL A 1 83 ? 3.662 -3.571 -8.549 1.00 88.50 83 VAL A CA 1
ATOM 628 C C . VAL A 1 83 ? 2.713 -2.442 -8.142 1.00 88.50 83 VAL A C 1
ATOM 630 O O . VAL A 1 83 ? 2.424 -2.282 -6.954 1.00 88.50 83 VAL A O 1
ATOM 633 N N . TYR A 1 84 ? 2.196 -1.676 -9.108 1.00 88.25 84 TYR A N 1
ATOM 634 C CA . TYR A 1 84 ? 1.294 -0.558 -8.812 1.00 88.25 84 TYR A CA 1
ATOM 635 C C . TYR A 1 84 ? -0.037 -1.023 -8.228 1.00 88.25 84 TYR A C 1
ATOM 637 O O . TYR A 1 84 ? -0.531 -0.419 -7.276 1.00 88.25 84 TYR A O 1
ATOM 645 N N . MET A 1 85 ? -0.593 -2.119 -8.747 1.00 89.69 85 MET A N 1
ATOM 646 C CA . MET A 1 85 ? -1.820 -2.698 -8.207 1.00 89.69 85 MET A CA 1
ATOM 647 C C . MET A 1 85 ? -1.617 -3.245 -6.795 1.00 89.69 85 MET A C 1
ATOM 649 O O . MET A 1 85 ? -2.465 -3.018 -5.938 1.00 89.69 85 MET A O 1
ATOM 653 N N . ALA A 1 86 ? -0.489 -3.900 -6.508 1.00 89.38 86 ALA A N 1
ATOM 654 C CA . ALA A 1 86 ? -0.187 -4.382 -5.162 1.00 89.38 86 ALA A CA 1
ATOM 655 C C . ALA A 1 86 ? -0.087 -3.228 -4.149 1.00 89.38 86 ALA A C 1
ATOM 657 O O . ALA A 1 86 ? -0.651 -3.315 -3.056 1.00 89.38 86 ALA A O 1
ATOM 658 N N . TRP A 1 87 ? 0.558 -2.119 -4.525 1.00 91.12 87 TRP A N 1
ATOM 659 C CA . TRP A 1 87 ? 0.601 -0.913 -3.695 1.00 91.12 87 TRP A CA 1
ATOM 660 C C . TRP A 1 87 ? -0.790 -0.289 -3.496 1.00 91.12 87 TRP A C 1
ATOM 662 O O . TRP A 1 87 ? -1.153 0.071 -2.375 1.00 91.12 87 TRP A O 1
ATOM 672 N N . ALA A 1 88 ? -1.594 -0.202 -4.558 1.00 88.25 88 ALA A N 1
ATOM 673 C CA . ALA A 1 88 ? -2.948 0.342 -4.490 1.00 88.25 88 ALA A CA 1
ATOM 674 C C . ALA A 1 88 ? -3.861 -0.485 -3.583 1.00 88.25 88 ALA A C 1
ATOM 676 O O . ALA A 1 88 ? -4.574 0.075 -2.756 1.00 88.25 88 ALA A O 1
ATOM 677 N N . VAL A 1 89 ? -3.799 -1.815 -3.699 1.00 90.38 89 VAL A N 1
ATOM 678 C CA . VAL A 1 89 ? -4.542 -2.747 -2.843 1.00 90.38 89 VAL A CA 1
ATOM 679 C C . VAL A 1 89 ? -4.107 -2.602 -1.388 1.00 90.38 89 VAL A C 1
ATOM 681 O O . VAL A 1 89 ? -4.956 -2.566 -0.501 1.00 90.38 89 VAL A O 1
ATOM 684 N N . TYR A 1 90 ? -2.805 -2.460 -1.127 1.00 89.94 90 TYR A N 1
ATOM 685 C CA . TYR A 1 90 ? -2.310 -2.186 0.219 1.00 89.94 90 TYR A CA 1
ATOM 686 C C . TYR A 1 90 ? -2.901 -0.886 0.795 1.00 89.94 90 TYR A C 1
ATOM 688 O O . TYR A 1 90 ? -3.452 -0.900 1.896 1.00 89.94 90 TYR A O 1
ATOM 696 N N . MET A 1 91 ? -2.845 0.221 0.046 1.00 86.62 91 MET A N 1
ATOM 697 C CA . MET A 1 91 ? -3.396 1.510 0.488 1.00 86.62 91 MET A CA 1
ATOM 698 C C . MET A 1 91 ? -4.913 1.463 0.688 1.00 86.62 91 MET A C 1
ATOM 700 O O . MET A 1 91 ? -5.422 1.980 1.685 1.00 86.62 91 MET A O 1
ATOM 704 N N . ALA A 1 92 ? -5.628 0.796 -0.220 1.00 88.00 92 ALA A N 1
ATOM 705 C CA . ALA A 1 92 ? -7.061 0.566 -0.109 1.00 88.00 92 ALA A CA 1
ATOM 706 C C . ALA A 1 92 ? -7.396 -0.191 1.185 1.00 88.00 92 ALA A C 1
ATOM 708 O O . ALA A 1 92 ? -8.207 0.291 1.973 1.00 88.00 92 ALA A O 1
ATOM 709 N N . LEU A 1 93 ? -6.705 -1.298 1.475 1.00 87.12 93 LEU A N 1
ATOM 710 C CA . LEU A 1 93 ? -6.917 -2.077 2.698 1.00 87.12 93 LEU A CA 1
ATOM 711 C C . LEU A 1 93 ? -6.632 -1.276 3.972 1.00 87.12 93 LEU A C 1
ATOM 713 O O . LEU A 1 93 ? -7.411 -1.334 4.920 1.00 87.12 93 LEU A O 1
ATOM 717 N N . VAL A 1 94 ? -5.549 -0.495 4.012 1.00 86.12 94 VAL A N 1
ATOM 718 C CA . VAL A 1 94 ? -5.258 0.378 5.165 1.00 86.12 94 VAL A CA 1
ATOM 719 C C . VAL A 1 94 ? -6.384 1.402 5.367 1.00 86.12 94 VAL A C 1
ATOM 721 O O . VAL A 1 94 ? -6.802 1.643 6.504 1.00 86.12 94 VAL A O 1
ATOM 724 N N . SER A 1 95 ? -6.917 1.971 4.280 1.00 83.12 95 SER A N 1
ATOM 725 C CA . SER A 1 95 ? -8.044 2.907 4.343 1.00 83.12 95 SER A CA 1
ATOM 726 C C . SER A 1 95 ? -9.343 2.244 4.821 1.00 83.12 95 SER A C 1
ATOM 728 O O . SER A 1 95 ? -10.043 2.815 5.661 1.00 83.12 95 SER A O 1
ATOM 730 N N . GLU A 1 96 ? -9.616 1.010 4.388 1.00 83.56 96 GLU A N 1
ATOM 731 C CA . GLU A 1 96 ? -10.765 0.229 4.847 1.00 83.56 96 GLU A CA 1
ATOM 732 C C . GLU A 1 96 ? -10.666 -0.095 6.335 1.00 83.56 96 GLU A C 1
ATOM 734 O O . GLU A 1 96 ? -11.632 0.107 7.063 1.00 83.56 96 GLU A O 1
ATOM 739 N N . VAL A 1 97 ? -9.498 -0.525 6.826 1.00 84.06 97 VAL A N 1
ATOM 740 C CA . VAL A 1 97 ? -9.298 -0.808 8.257 1.00 84.06 97 VAL A CA 1
ATOM 741 C C . VAL A 1 97 ? -9.512 0.452 9.097 1.00 84.06 97 VAL A C 1
ATOM 743 O O . VAL A 1 97 ? -10.197 0.398 10.121 1.00 84.06 97 VAL A O 1
ATOM 746 N N . LYS A 1 98 ? -8.990 1.604 8.654 1.00 80.50 98 LYS A N 1
ATOM 747 C CA . LYS A 1 98 ? -9.228 2.905 9.301 1.00 80.50 98 LYS A CA 1
ATOM 748 C C . LYS A 1 98 ? -10.726 3.193 9.413 1.00 80.50 98 LYS A C 1
ATOM 750 O O . LYS A 1 98 ? -11.210 3.548 10.486 1.00 80.50 98 LYS A O 1
ATOM 755 N N . MET A 1 99 ? -11.459 3.045 8.315 1.00 77.38 99 MET A N 1
ATOM 756 C CA . MET A 1 99 ? -12.899 3.292 8.291 1.00 77.38 99 MET A CA 1
ATOM 757 C C . MET A 1 99 ? -13.687 2.271 9.091 1.00 77.38 99 MET A C 1
ATOM 759 O O . MET A 1 99 ? -14.648 2.636 9.757 1.00 77.38 99 MET A O 1
ATOM 763 N N . TYR A 1 100 ? -13.269 1.011 9.080 1.00 78.81 100 TYR A N 1
ATOM 764 C CA . TYR A 1 100 ? -13.892 -0.037 9.866 1.00 78.81 100 TYR A CA 1
ATOM 765 C C . TYR A 1 100 ? -13.821 0.289 11.362 1.00 78.81 100 TYR A C 1
ATOM 767 O O . TYR A 1 100 ? -14.839 0.244 12.051 1.00 78.81 100 TYR A O 1
ATOM 775 N N . ILE A 1 101 ? -12.644 0.696 11.851 1.00 76.19 101 ILE A N 1
ATOM 776 C CA . ILE A 1 101 ? -12.466 1.162 13.234 1.00 76.19 101 ILE A CA 1
ATOM 777 C C . ILE A 1 101 ? -13.380 2.363 13.508 1.00 76.19 101 ILE A C 1
ATOM 779 O O . ILE A 1 101 ? -14.072 2.401 14.521 1.00 76.19 101 ILE A O 1
ATOM 783 N N . HIS A 1 102 ? -13.415 3.321 12.583 1.00 71.75 102 HIS A N 1
ATOM 784 C CA . HIS A 1 102 ? -14.186 4.554 12.719 1.00 71.75 102 HIS A CA 1
ATOM 785 C C . HIS A 1 102 ? -15.703 4.338 12.770 1.00 71.75 102 HIS A C 1
ATOM 787 O O . HIS A 1 102 ? -16.392 4.983 13.559 1.00 71.75 102 HIS A O 1
ATOM 793 N N . LEU A 1 103 ? -16.215 3.412 11.959 1.00 70.25 103 LEU A N 1
ATOM 794 C CA . LEU A 1 103 ? -17.646 3.211 11.749 1.00 70.25 103 LEU A CA 1
ATOM 795 C C . LEU A 1 103 ? -18.251 2.143 12.670 1.00 70.25 103 LEU A C 1
ATOM 797 O O . LEU A 1 103 ? -19.405 2.268 13.080 1.00 70.25 103 LEU A O 1
ATOM 801 N N . PHE A 1 104 ? -17.494 1.086 12.975 1.00 68.75 104 PHE A N 1
ATOM 802 C CA . PHE A 1 104 ? -17.982 -0.078 13.724 1.00 68.75 104 PHE A CA 1
ATOM 803 C C . PHE A 1 104 ? -17.392 -0.195 15.126 1.00 68.75 104 PHE A C 1
ATOM 805 O O . PHE A 1 104 ? -17.850 -1.024 15.911 1.00 68.75 104 PHE A O 1
ATOM 812 N N . MET A 1 105 ? -16.389 0.616 15.461 1.00 67.56 105 MET A N 1
ATOM 813 C CA . MET A 1 105 ? -15.648 0.479 16.710 1.00 67.56 105 MET A CA 1
ATOM 814 C C . MET A 1 105 ? -15.519 1.822 17.452 1.00 67.56 105 MET A C 1
ATOM 816 O O . MET A 1 105 ? -14.414 2.295 17.718 1.00 67.56 105 MET A O 1
ATOM 820 N N . PRO A 1 106 ? -16.652 2.436 17.857 1.00 63.56 106 PRO A N 1
ATOM 821 C CA . PRO A 1 106 ? -16.652 3.749 18.509 1.00 63.56 106 PRO A CA 1
ATOM 822 C C . PRO A 1 106 ? -15.878 3.765 19.836 1.00 63.56 106 PRO A C 1
ATOM 824 O O . PRO A 1 106 ? -15.381 4.815 20.226 1.00 63.56 106 PRO A O 1
ATOM 827 N N . HIS A 1 107 ? -15.734 2.606 20.491 1.00 62.47 107 HIS A N 1
ATOM 828 C CA . HIS A 1 107 ? -15.023 2.423 21.761 1.00 62.47 107 HIS A CA 1
ATOM 829 C C . HIS A 1 107 ? -13.500 2.244 21.620 1.00 62.47 107 HIS A C 1
ATOM 831 O O . HIS A 1 107 ? -12.807 2.107 22.629 1.00 62.47 107 HIS A O 1
ATOM 837 N N . VAL A 1 108 ? -12.954 2.195 20.399 1.00 65.25 108 VAL A N 1
ATOM 838 C CA . VAL A 1 108 ? -11.500 2.082 20.208 1.00 65.25 108 VAL A CA 1
ATOM 839 C C . VAL A 1 108 ? -10.834 3.405 20.598 1.00 65.25 108 VAL A C 1
ATOM 841 O O . VAL A 1 108 ? -11.312 4.467 20.195 1.00 65.25 108 VAL A O 1
ATOM 844 N N . PRO A 1 109 ? -9.730 3.374 21.370 1.00 68.44 109 PRO A N 1
ATOM 845 C CA . PRO A 1 109 ? -8.999 4.587 21.700 1.00 68.44 109 PRO A CA 1
ATOM 846 C C . PRO A 1 109 ? -8.435 5.233 20.432 1.00 68.44 109 PRO A C 1
ATOM 848 O O . PRO A 1 109 ? -7.811 4.552 19.614 1.00 68.44 109 PRO A O 1
ATOM 851 N N . CYS A 1 110 ? -8.593 6.553 20.295 1.00 66.69 110 CYS A N 1
ATOM 852 C CA . CYS A 1 110 ? -8.088 7.317 19.147 1.00 66.69 110 CYS A CA 1
ATOM 853 C C . CYS A 1 110 ? -6.596 7.076 18.861 1.00 66.69 110 CYS A C 1
ATOM 855 O O . CYS A 1 110 ? -6.200 7.090 17.701 1.00 66.69 110 CYS A O 1
ATOM 857 N N . ALA A 1 111 ? -5.793 6.753 19.879 1.00 70.00 111 ALA A N 1
ATOM 858 C CA . ALA A 1 111 ? -4.384 6.394 19.720 1.00 70.00 111 ALA A CA 1
ATOM 859 C C . ALA A 1 111 ? -4.156 5.191 18.782 1.00 70.00 111 ALA A C 1
ATOM 861 O O . ALA A 1 111 ? -3.179 5.162 18.040 1.00 70.00 111 ALA A O 1
ATOM 862 N N . VAL A 1 112 ? -5.061 4.206 18.771 1.00 70.00 112 VAL A N 1
ATOM 863 C CA . VAL A 1 112 ? -4.968 3.042 17.872 1.00 70.00 112 VAL A CA 1
ATOM 864 C C . VAL A 1 112 ? -5.287 3.453 16.436 1.00 70.00 112 VAL A C 1
ATOM 866 O O . VAL A 1 112 ? -4.600 3.033 15.509 1.00 70.00 112 VAL A O 1
ATOM 869 N N . LEU A 1 113 ? -6.292 4.312 16.244 1.00 71.12 113 LEU A N 1
ATOM 870 C CA . LEU A 1 113 ? -6.640 4.850 14.928 1.00 71.12 113 LEU A CA 1
ATOM 871 C C . LEU A 1 113 ? -5.508 5.720 14.365 1.00 71.12 113 LEU A C 1
ATOM 873 O O . LEU A 1 113 ? -5.133 5.581 13.202 1.00 71.12 113 LEU A O 1
ATOM 877 N N . GLU A 1 114 ? -4.941 6.587 15.199 1.00 73.88 114 GLU A N 1
ATOM 878 C CA . GLU A 1 114 ? -3.818 7.447 14.840 1.00 73.88 114 GLU A CA 1
ATOM 879 C C . GLU A 1 114 ? -2.569 6.625 14.519 1.00 73.88 114 GLU A C 1
ATOM 881 O O . GLU A 1 114 ? -1.914 6.888 13.514 1.00 73.88 114 GLU A O 1
ATOM 886 N N . ALA A 1 115 ? -2.283 5.569 15.286 1.00 75.69 115 ALA A N 1
ATOM 887 C CA . ALA A 1 115 ? -1.189 4.653 14.984 1.00 75.69 115 ALA A CA 1
ATOM 888 C C . ALA A 1 115 ? -1.381 3.948 13.632 1.00 75.69 115 ALA A C 1
ATOM 890 O O . ALA A 1 115 ? -0.429 3.849 12.862 1.00 75.69 115 ALA A O 1
ATOM 891 N N . VAL A 1 116 ? -2.599 3.507 13.297 1.00 76.06 116 VAL A N 1
ATOM 892 C CA . VAL A 1 116 ? -2.888 2.880 11.994 1.00 76.06 116 VAL A CA 1
ATOM 893 C C . VAL A 1 116 ? -2.678 3.866 10.845 1.00 76.06 116 VAL A C 1
ATOM 895 O O . VAL A 1 116 ? -2.051 3.513 9.848 1.00 76.06 116 VAL A O 1
ATOM 898 N N . VAL A 1 117 ? -3.158 5.105 10.980 1.00 74.62 117 VAL A N 1
ATOM 899 C CA . VAL A 1 117 ? -2.998 6.131 9.939 1.00 74.62 117 VAL A CA 1
ATOM 900 C C . VAL A 1 117 ? -1.541 6.558 9.812 1.00 74.62 117 VAL A C 1
ATOM 902 O O . VAL A 1 117 ? -0.997 6.574 8.712 1.00 74.62 117 VAL A O 1
ATOM 905 N N . ASN A 1 118 ? -0.888 6.877 10.922 1.00 79.50 118 ASN A N 1
ATOM 906 C CA . ASN A 1 118 ? 0.479 7.366 10.904 1.00 79.50 118 ASN A CA 1
ATOM 907 C C . ASN A 1 118 ? 1.429 6.261 10.420 1.00 79.50 118 ASN A C 1
ATOM 909 O O . ASN A 1 118 ? 2.166 6.44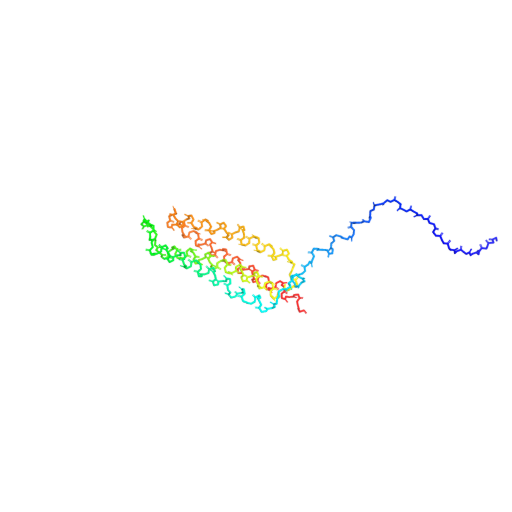5 9.457 1.00 79.50 118 ASN A O 1
ATOM 913 N N . VAL A 1 119 ? 1.374 5.068 11.018 1.00 79.31 119 VAL A N 1
ATOM 914 C CA . VAL A 1 119 ? 2.304 3.986 10.671 1.00 79.31 119 VAL A CA 1
ATOM 915 C C . VAL A 1 119 ? 1.956 3.361 9.323 1.00 79.31 119 VAL A C 1
ATOM 917 O O . VAL A 1 119 ? 2.818 3.271 8.453 1.00 79.31 119 VAL A O 1
ATOM 920 N N . GLY A 1 120 ? 0.702 2.952 9.119 1.00 76.19 120 GLY A N 1
ATOM 921 C CA . GLY A 1 120 ? 0.293 2.248 7.903 1.00 76.19 120 GLY A CA 1
ATOM 922 C C . GLY A 1 120 ? 0.349 3.131 6.658 1.00 76.19 120 GLY A C 1
ATOM 923 O O . GLY A 1 120 ? 0.843 2.707 5.616 1.00 76.19 120 GLY A O 1
ATOM 924 N N . TRP A 1 121 ? -0.103 4.380 6.758 1.00 76.44 121 TRP A N 1
ATOM 925 C CA . TRP A 1 121 ? -0.204 5.257 5.592 1.00 76.44 121 TRP A CA 1
ATOM 926 C C . TRP A 1 121 ? 1.061 6.099 5.382 1.00 76.44 121 TRP A C 1
ATOM 928 O O . TRP A 1 121 ? 1.659 6.047 4.306 1.00 76.44 121 TRP A O 1
ATOM 938 N N . LEU A 1 122 ? 1.484 6.857 6.400 1.00 80.44 122 LEU A N 1
ATOM 939 C CA . LEU A 1 122 ? 2.580 7.828 6.283 1.00 80.44 122 LEU A CA 1
ATOM 940 C C . LEU A 1 122 ? 3.966 7.181 6.360 1.00 80.44 122 LEU A C 1
ATOM 942 O O . LEU A 1 122 ? 4.818 7.497 5.535 1.00 80.44 122 LEU A O 1
ATOM 946 N N . TRP A 1 123 ? 4.199 6.274 7.312 1.00 83.62 123 TRP A N 1
ATOM 947 C CA . TRP A 1 123 ? 5.531 5.689 7.524 1.00 83.62 123 TRP A CA 1
ATOM 948 C C . TRP A 1 123 ? 5.819 4.458 6.671 1.00 83.62 123 TRP A C 1
ATOM 950 O O . TRP A 1 123 ? 6.970 4.231 6.309 1.00 83.62 123 TRP A O 1
ATOM 960 N N . VAL A 1 124 ? 4.804 3.656 6.351 1.00 85.88 124 VAL A N 1
ATOM 961 C CA . VAL A 1 124 ? 4.985 2.432 5.560 1.00 85.88 124 VAL A CA 1
ATOM 962 C C . VAL A 1 124 ? 4.498 2.636 4.133 1.00 85.88 124 VAL A C 1
ATOM 964 O O . VAL A 1 124 ? 5.278 2.471 3.199 1.00 85.88 124 VAL A O 1
ATOM 967 N N . GLY A 1 125 ? 3.241 3.036 3.938 1.00 83.19 125 GLY A N 1
ATOM 968 C CA . GLY A 1 125 ? 2.639 3.101 2.610 1.00 83.19 125 GLY A CA 1
ATOM 969 C C . GLY A 1 125 ? 3.305 4.083 1.647 1.00 83.19 125 GLY A C 1
ATOM 970 O O . GLY A 1 125 ? 3.601 3.711 0.508 1.00 83.19 125 GLY A O 1
ATOM 971 N N . LEU A 1 126 ? 3.536 5.329 2.072 1.00 85.81 126 LEU A N 1
ATOM 972 C CA . LEU A 1 126 ? 4.159 6.350 1.222 1.00 85.81 126 LEU A CA 1
ATOM 973 C C . LEU A 1 126 ? 5.614 5.992 0.863 1.00 85.81 126 LEU A C 1
ATOM 975 O O . LEU A 1 126 ? 5.917 5.937 -0.332 1.00 85.81 126 LEU A O 1
ATOM 979 N N . PRO A 1 127 ? 6.503 5.665 1.823 1.00 88.56 127 PRO A N 1
ATOM 980 C CA . PRO A 1 127 ? 7.858 5.217 1.508 1.00 88.56 127 PRO A CA 1
ATOM 981 C C . PRO A 1 127 ? 7.894 3.945 0.661 1.00 88.56 127 PRO A C 1
ATOM 983 O O . PRO A 1 127 ? 8.662 3.886 -0.295 1.00 88.56 127 PRO A O 1
ATOM 986 N N . ALA A 1 128 ? 7.035 2.955 0.936 1.00 87.94 128 ALA A N 1
ATOM 987 C CA . ALA A 1 128 ? 6.945 1.749 0.113 1.00 87.94 128 ALA A CA 1
ATOM 988 C C . ALA A 1 128 ? 6.524 2.071 -1.329 1.00 87.94 128 ALA A C 1
ATOM 990 O O . ALA A 1 128 ? 7.065 1.488 -2.266 1.00 87.94 128 ALA A O 1
ATOM 991 N N . GLY A 1 129 ? 5.614 3.032 -1.519 1.00 86.88 129 GLY A N 1
ATOM 992 C CA . GLY A 1 129 ? 5.226 3.534 -2.838 1.00 86.88 129 GLY A CA 1
ATOM 993 C C . GLY A 1 129 ? 6.375 4.221 -3.572 1.00 86.88 129 GLY A C 1
ATOM 994 O O . GLY A 1 129 ? 6.602 3.948 -4.747 1.00 86.88 129 GLY A O 1
ATOM 995 N N . LEU A 1 130 ? 7.152 5.057 -2.877 1.00 89.00 130 LEU A N 1
ATOM 996 C CA . LEU A 1 130 ? 8.327 5.717 -3.453 1.00 89.00 130 LEU A CA 1
ATOM 997 C C . LEU A 1 130 ? 9.412 4.715 -3.852 1.00 89.00 130 LEU A C 1
ATOM 999 O O . LEU A 1 130 ? 9.981 4.838 -4.937 1.00 89.00 130 LEU A O 1
ATOM 1003 N N . VAL A 1 131 ? 9.680 3.716 -3.008 1.00 89.25 131 VAL A N 1
ATOM 1004 C CA . VAL A 1 131 ? 10.613 2.626 -3.319 1.00 89.25 131 VAL A CA 1
ATOM 1005 C C . VAL A 1 131 ? 10.112 1.839 -4.525 1.00 89.25 131 VAL A C 1
ATOM 1007 O O . VAL A 1 131 ? 10.865 1.654 -5.475 1.00 89.25 131 VAL A O 1
ATOM 1010 N N . ALA A 1 132 ? 8.839 1.438 -4.537 1.00 87.19 132 ALA A N 1
ATOM 1011 C CA . ALA A 1 132 ? 8.233 0.734 -5.663 1.00 87.19 132 ALA A CA 1
ATOM 1012 C C . ALA A 1 132 ? 8.352 1.535 -6.967 1.00 87.19 132 ALA A C 1
ATOM 1014 O O . ALA A 1 132 ? 8.749 0.982 -7.989 1.00 87.19 132 ALA A O 1
ATOM 1015 N N . HIS A 1 133 ? 8.099 2.845 -6.920 1.00 86.69 133 HIS A N 1
ATOM 1016 C CA . HIS A 1 133 ? 8.264 3.738 -8.061 1.00 86.69 133 HIS A CA 1
ATOM 1017 C C . HIS A 1 133 ? 9.720 3.755 -8.549 1.00 86.69 133 HIS A C 1
ATOM 1019 O O . HIS A 1 133 ? 9.977 3.489 -9.718 1.00 86.69 133 HIS A O 1
ATOM 1025 N N . HIS A 1 134 ? 10.698 3.958 -7.660 1.00 87.25 134 HIS A N 1
ATOM 1026 C CA . HIS A 1 134 ? 12.119 3.924 -8.031 1.00 87.25 134 HIS A CA 1
ATOM 1027 C C . HIS A 1 134 ? 12.531 2.582 -8.646 1.00 87.25 134 HIS A C 1
ATOM 1029 O O . HIS A 1 134 ? 13.248 2.558 -9.645 1.00 87.25 134 HIS A O 1
ATOM 1035 N N . VAL A 1 135 ? 12.054 1.467 -8.090 1.00 87.00 135 VAL A N 1
ATOM 1036 C CA . VAL A 1 135 ? 12.331 0.124 -8.614 1.00 87.00 135 VAL A CA 1
ATOM 1037 C C . VAL A 1 135 ? 11.697 -0.075 -9.993 1.00 87.00 135 VAL A C 1
ATOM 1039 O O . VAL A 1 135 ? 12.329 -0.667 -10.860 1.00 87.00 135 VAL A O 1
ATOM 1042 N N . VAL A 1 136 ? 10.504 0.468 -10.248 1.00 83.88 136 VAL A N 1
ATOM 1043 C CA . VAL A 1 136 ? 9.891 0.454 -11.587 1.00 83.88 136 VAL A CA 1
ATOM 1044 C C . VAL A 1 136 ? 10.744 1.213 -12.605 1.00 83.88 136 VAL A C 1
ATOM 1046 O O . VAL A 1 136 ? 10.845 0.781 -13.753 1.00 83.88 136 VAL A O 1
ATOM 1049 N N . PHE A 1 137 ? 11.373 2.326 -12.211 1.00 82.25 137 PHE A N 1
ATOM 1050 C CA . PHE A 1 137 ? 12.157 3.126 -13.151 1.00 82.25 137 PHE A CA 1
ATOM 1051 C C . PHE A 1 137 ? 13.582 2.610 -13.380 1.00 82.25 137 PHE A C 1
ATOM 1053 O O . PHE A 1 137 ? 14.041 2.589 -14.525 1.00 82.25 137 PHE A O 1
ATOM 1060 N N . PHE A 1 138 ? 14.265 2.188 -12.316 1.00 83.69 138 PHE A N 1
ATOM 1061 C CA 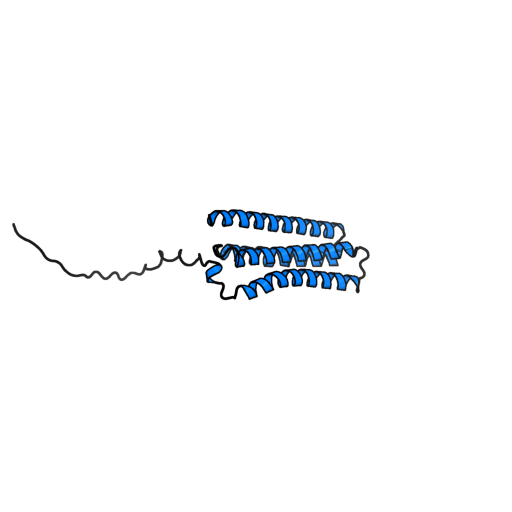. PHE A 1 138 ? 15.705 1.903 -12.320 1.00 83.69 138 PHE A CA 1
ATOM 1062 C C . PHE A 1 138 ? 16.056 0.458 -11.947 1.00 83.69 138 PHE A C 1
ATOM 1064 O O . PHE A 1 138 ? 17.221 0.068 -12.017 1.00 83.69 138 PHE A O 1
ATOM 1071 N N . GLY A 1 139 ? 15.077 -0.325 -11.501 1.00 80.94 139 GLY A N 1
ATOM 1072 C CA . GLY A 1 139 ? 15.290 -1.666 -10.980 1.00 80.94 139 GLY A CA 1
ATOM 1073 C C . GLY A 1 139 ? 15.414 -2.740 -12.056 1.00 80.94 139 GLY A C 1
ATOM 1074 O O . GLY A 1 139 ? 15.123 -2.542 -13.235 1.00 80.94 139 GLY A O 1
ATOM 1075 N N . GLN A 1 140 ? 15.845 -3.910 -11.597 1.00 83.62 140 GLN A N 1
ATOM 1076 C CA . GLN A 1 140 ? 15.900 -5.152 -12.366 1.00 83.62 140 GLN A CA 1
ATOM 1077 C C . GLN A 1 140 ? 14.674 -6.025 -12.056 1.00 83.62 140 GLN A C 1
ATOM 1079 O O . GLN A 1 140 ? 14.006 -5.828 -11.039 1.00 83.62 140 GLN A O 1
ATOM 1084 N N . GLU A 1 141 ? 14.408 -7.040 -12.878 1.00 82.62 141 GLU A N 1
ATOM 1085 C CA . GLU A 1 141 ? 13.233 -7.918 -12.728 1.00 82.62 141 GLU A CA 1
ATOM 1086 C C . GLU A 1 141 ? 13.125 -8.557 -11.331 1.00 82.62 141 GLU A C 1
ATOM 1088 O O . GLU A 1 141 ? 12.058 -8.556 -10.716 1.00 82.62 141 GLU A O 1
ATOM 1093 N N . TRP A 1 142 ? 14.243 -9.026 -10.768 1.00 86.25 142 TRP A N 1
ATOM 1094 C CA . TRP A 1 142 ? 14.265 -9.621 -9.427 1.00 86.25 142 TRP A CA 1
ATOM 1095 C C . TRP A 1 142 ? 13.869 -8.626 -8.323 1.00 86.25 142 TRP A C 1
ATOM 1097 O O . TRP A 1 142 ? 13.277 -9.022 -7.319 1.00 86.25 142 TRP A O 1
ATOM 1107 N N . MET A 1 143 ? 14.147 -7.330 -8.513 1.00 88.75 143 MET A N 1
ATOM 1108 C CA . MET A 1 143 ? 13.766 -6.277 -7.568 1.00 88.75 143 MET A CA 1
ATOM 1109 C C . MET A 1 143 ? 12.257 -6.038 -7.608 1.00 88.75 143 MET A C 1
ATOM 1111 O O . MET A 1 143 ? 11.644 -5.866 -6.557 1.00 88.75 143 MET A O 1
ATOM 1115 N N . LEU A 1 144 ? 11.643 -6.081 -8.797 1.00 85.81 144 LEU A N 1
ATOM 1116 C CA . LEU A 1 144 ? 10.187 -5.978 -8.952 1.00 85.81 144 LEU A CA 1
ATOM 1117 C C . LEU A 1 144 ? 9.485 -7.135 -8.236 1.00 85.81 144 LEU A C 1
ATOM 1119 O O . LEU A 1 144 ? 8.544 -6.908 -7.477 1.00 85.81 144 LEU A O 1
ATOM 1123 N N . ILE A 1 145 ? 9.987 -8.362 -8.408 1.00 88.06 145 ILE A N 1
ATOM 1124 C CA . ILE A 1 145 ? 9.466 -9.548 -7.715 1.00 88.06 145 ILE A CA 1
ATOM 1125 C C . ILE A 1 145 ? 9.581 -9.374 -6.195 1.00 88.06 145 ILE A C 1
ATOM 1127 O O . ILE A 1 145 ? 8.607 -9.595 -5.477 1.00 88.06 145 ILE A O 1
ATOM 1131 N N . ALA A 1 146 ? 10.738 -8.928 -5.697 1.00 92.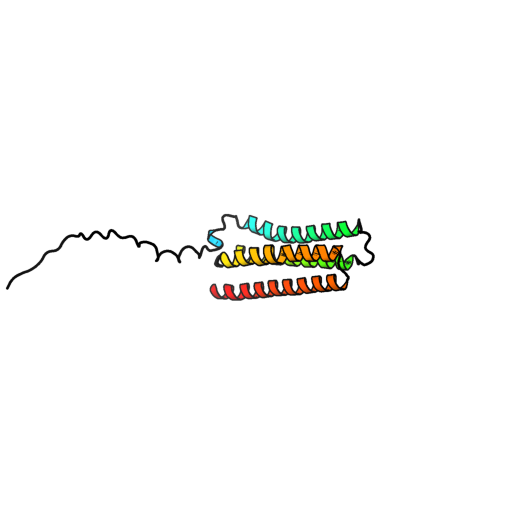38 146 ALA A N 1
ATOM 1132 C CA . ALA A 1 146 ? 10.941 -8.686 -4.270 1.00 92.38 146 ALA A CA 1
ATOM 1133 C C . ALA A 1 146 ? 9.960 -7.641 -3.709 1.00 92.38 146 ALA A C 1
ATOM 1135 O O . ALA A 1 146 ? 9.400 -7.843 -2.632 1.00 92.38 146 ALA A O 1
ATOM 1136 N N . VAL A 1 147 ? 9.702 -6.560 -4.452 1.00 91.12 147 VAL A N 1
ATOM 1137 C CA . VAL A 1 147 ? 8.728 -5.524 -4.075 1.00 91.12 147 VAL A CA 1
ATOM 1138 C C . VAL A 1 14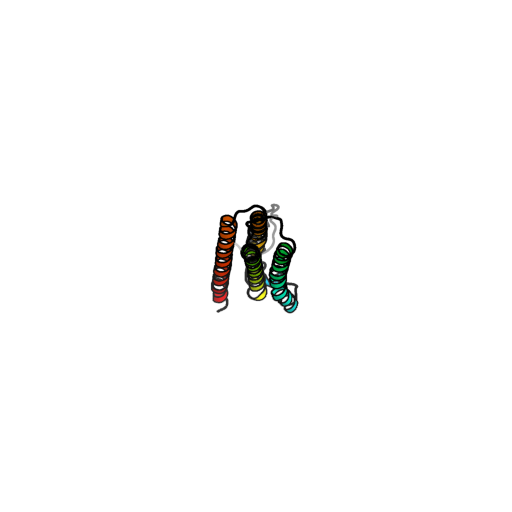7 ? 7.302 -6.079 -4.034 1.00 91.12 147 VAL A C 1
ATOM 1140 O O . VAL A 1 147 ? 6.592 -5.840 -3.058 1.00 91.12 147 VAL A O 1
ATOM 1143 N N . ILE A 1 148 ? 6.886 -6.861 -5.037 1.00 90.56 148 ILE A N 1
ATOM 1144 C CA . ILE A 1 148 ? 5.560 -7.507 -5.057 1.00 90.56 148 ILE A CA 1
ATOM 1145 C C . ILE A 1 148 ? 5.398 -8.429 -3.843 1.00 90.56 148 ILE A C 1
ATOM 1147 O O . ILE A 1 148 ? 4.398 -8.345 -3.128 1.00 90.56 148 ILE A O 1
ATOM 1151 N N . CYS A 1 149 ? 6.395 -9.274 -3.569 1.00 93.44 149 CYS A N 1
ATOM 1152 C CA . CYS A 1 149 ? 6.401 -10.142 -2.393 1.00 93.44 149 CYS A CA 1
ATOM 1153 C C . CYS A 1 149 ? 6.329 -9.333 -1.090 1.00 93.44 149 CYS A C 1
ATOM 1155 O O . CYS A 1 149 ? 5.575 -9.690 -0.184 1.00 93.44 149 CYS A O 1
ATOM 1157 N N . GLY A 1 150 ? 7.062 -8.219 -1.010 1.00 92.75 150 GLY A N 1
ATOM 1158 C CA . GLY A 1 150 ? 7.008 -7.286 0.112 1.00 92.75 150 GLY A CA 1
ATOM 1159 C C . GLY A 1 150 ? 5.597 -6.745 0.350 1.00 92.75 150 GLY A C 1
ATOM 1160 O O . GLY A 1 150 ? 5.102 -6.812 1.476 1.00 92.75 150 GLY A O 1
ATOM 1161 N N . PHE A 1 151 ? 4.904 -6.295 -0.701 1.00 91.50 151 PHE A N 1
ATOM 1162 C CA . PHE A 1 151 ? 3.501 -5.883 -0.590 1.00 91.50 151 PHE A CA 1
ATOM 1163 C C . PHE A 1 151 ? 2.585 -7.026 -0.163 1.00 91.50 151 PHE A C 1
ATOM 1165 O O . PHE A 1 151 ? 1.713 -6.807 0.673 1.00 91.50 151 PHE A O 1
ATOM 1172 N N . GLY A 1 152 ? 2.803 -8.248 -0.655 1.00 90.94 152 GLY A N 1
ATOM 1173 C CA . GLY A 1 152 ? 2.059 -9.426 -0.204 1.00 90.94 152 GLY A CA 1
ATOM 1174 C C . GLY A 1 152 ? 2.176 -9.656 1.307 1.00 90.94 152 GLY A C 1
ATOM 1175 O O . GLY A 1 152 ? 1.170 -9.880 1.982 1.00 90.94 152 GLY A O 1
ATOM 1176 N N . ILE A 1 153 ? 3.385 -9.523 1.862 1.00 93.94 153 ILE A N 1
ATOM 1177 C CA . ILE A 1 153 ? 3.631 -9.634 3.309 1.00 93.94 153 ILE A CA 1
ATOM 1178 C C . ILE A 1 153 ? 2.934 -8.501 4.070 1.00 93.94 153 ILE A C 1
ATOM 1180 O O . ILE A 1 153 ? 2.286 -8.754 5.088 1.00 93.94 153 ILE A O 1
ATOM 1184 N N . LEU A 1 154 ? 3.029 -7.264 3.577 1.00 90.38 154 LEU A N 1
ATOM 1185 C CA . LEU A 1 154 ? 2.373 -6.109 4.194 1.00 90.38 154 LEU A CA 1
ATOM 1186 C C . LEU A 1 154 ? 0.848 -6.264 4.209 1.00 90.38 154 LEU A C 1
ATOM 1188 O O . LEU A 1 154 ? 0.224 -6.066 5.250 1.00 90.38 154 LEU A O 1
ATOM 1192 N N . ILE A 1 155 ? 0.256 -6.679 3.089 1.00 91.50 155 ILE A N 1
ATOM 1193 C CA . ILE A 1 155 ? -1.178 -6.960 2.959 1.00 91.50 155 ILE A CA 1
ATOM 1194 C C . ILE A 1 155 ? -1.601 -8.048 3.951 1.00 91.50 155 ILE A C 1
ATOM 1196 O O . ILE A 1 155 ? -2.548 -7.850 4.712 1.00 91.50 155 ILE A O 1
ATOM 1200 N N . ALA A 1 156 ? -0.877 -9.170 4.010 1.00 92.94 156 ALA A N 1
ATOM 1201 C CA . ALA A 1 156 ? -1.162 -10.241 4.963 1.00 92.94 156 ALA A CA 1
ATOM 1202 C C . ALA A 1 156 ? -1.072 -9.758 6.422 1.00 92.94 156 ALA A C 1
ATOM 1204 O O . ALA A 1 156 ? -1.900 -10.133 7.256 1.00 92.94 156 ALA A O 1
ATOM 1205 N N . GLY A 1 157 ? -0.104 -8.889 6.727 1.00 90.38 157 GLY A N 1
ATOM 1206 C CA . GLY A 1 157 ? 0.035 -8.238 8.027 1.00 90.38 157 GLY A CA 1
ATOM 1207 C C . GLY A 1 157 ? -1.177 -7.377 8.387 1.00 90.38 157 GLY A C 1
ATOM 1208 O O . GLY A 1 157 ? -1.723 -7.529 9.480 1.00 90.38 157 GLY A O 1
ATOM 1209 N N . VAL A 1 158 ? -1.643 -6.534 7.460 1.00 88.56 158 VAL A N 1
ATOM 1210 C CA . VAL A 1 158 ? -2.837 -5.689 7.647 1.00 88.56 158 VAL A CA 1
ATOM 1211 C C . VAL A 1 158 ? -4.089 -6.543 7.845 1.00 88.56 158 VAL A C 1
ATOM 1213 O O . VAL A 1 158 ? -4.846 -6.294 8.780 1.00 88.56 158 VAL A O 1
ATOM 1216 N N . ILE A 1 159 ? -4.281 -7.595 7.043 1.00 89.38 159 ILE A N 1
ATOM 1217 C CA . ILE A 1 159 ? -5.417 -8.522 7.186 1.00 89.38 159 ILE A CA 1
ATOM 1218 C C . ILE A 1 159 ? -5.380 -9.219 8.550 1.00 89.38 159 ILE A C 1
ATOM 1220 O O . ILE A 1 159 ? -6.398 -9.303 9.236 1.00 89.38 159 ILE A O 1
ATOM 1224 N N . ARG A 1 160 ? -4.208 -9.701 8.981 1.00 90.94 160 ARG A N 1
ATOM 1225 C CA . ARG A 1 160 ? -4.049 -10.348 10.289 1.00 90.94 160 ARG A CA 1
ATOM 1226 C C . ARG A 1 160 ? -4.342 -9.380 11.431 1.00 90.94 160 ARG A C 1
ATOM 1228 O O . ARG A 1 160 ? -5.023 -9.757 12.383 1.00 90.94 160 ARG A O 1
ATOM 1235 N N . PHE A 1 161 ? -3.835 -8.155 11.337 1.00 85.69 161 PHE A N 1
ATOM 1236 C CA . PHE A 1 161 ? -4.110 -7.098 12.303 1.00 85.69 161 PHE A CA 1
ATOM 1237 C C . PHE A 1 161 ? -5.605 -6.771 12.358 1.00 85.69 161 PHE A C 1
ATOM 1239 O O . PHE A 1 161 ? -6.181 -6.698 13.441 1.00 85.69 161 PHE A O 1
ATOM 1246 N N . TRP A 1 162 ? -6.260 -6.670 11.202 1.00 86.88 162 TRP A N 1
ATOM 1247 C CA . TRP A 1 162 ? -7.696 -6.446 11.122 1.00 86.88 162 TRP A CA 1
ATOM 1248 C C . TRP A 1 162 ? -8.494 -7.592 11.755 1.00 86.88 162 TRP A C 1
ATOM 1250 O O . TRP A 1 162 ? -9.355 -7.349 12.598 1.00 86.88 162 TRP A O 1
ATOM 1260 N N . ALA A 1 163 ? -8.168 -8.847 11.439 1.00 87.69 163 ALA A N 1
ATOM 1261 C CA . ALA A 1 163 ? -8.811 -10.009 12.049 1.00 87.69 163 ALA A CA 1
ATOM 1262 C C . ALA A 1 163 ? -8.628 -10.039 13.576 1.00 87.69 163 ALA A C 1
ATOM 1264 O O . ALA A 1 163 ? -9.555 -10.389 14.308 1.00 87.69 163 ALA A O 1
ATOM 1265 N N . TRP A 1 164 ? -7.448 -9.649 14.066 1.00 87.50 164 TRP A N 1
ATOM 1266 C CA . TRP A 1 164 ? -7.188 -9.504 15.496 1.00 87.50 164 TRP A CA 1
ATOM 1267 C C . TRP A 1 164 ? -8.042 -8.396 16.128 1.00 87.50 164 TRP A C 1
ATOM 1269 O O . TRP A 1 164 ? -8.669 -8.650 17.153 1.00 87.50 164 TRP A O 1
ATOM 1279 N N . LEU A 1 165 ? -8.145 -7.219 15.496 1.00 81.50 165 LEU A N 1
ATOM 1280 C CA . LEU A 1 165 ? -9.008 -6.125 15.960 1.00 81.50 165 LEU A CA 1
ATOM 1281 C C . LEU A 1 165 ? -10.468 -6.567 16.083 1.00 81.50 165 LEU A C 1
ATOM 1283 O O . LEU A 1 165 ? -11.108 -6.316 17.101 1.00 81.50 165 LEU A O 1
ATOM 1287 N N . VAL A 1 166 ? -10.993 -7.251 15.061 1.00 83.12 166 VAL A N 1
ATOM 1288 C CA . VAL A 1 166 ? -12.377 -7.743 15.077 1.00 83.12 166 VAL A CA 1
ATOM 1289 C C . VAL A 1 166 ? -12.609 -8.665 16.271 1.00 83.12 166 VAL A C 1
ATOM 1291 O O . VAL A 1 166 ? -13.646 -8.555 16.911 1.00 83.12 166 VAL A O 1
ATOM 1294 N N . ARG A 1 167 ? -11.659 -9.546 16.596 1.00 83.06 167 ARG A N 1
ATOM 1295 C CA . ARG A 1 167 ? -11.778 -10.467 17.737 1.00 83.06 167 ARG A CA 1
ATOM 1296 C C . ARG A 1 167 ? -11.677 -9.733 19.075 1.00 83.06 167 ARG A C 1
ATOM 1298 O O . ARG A 1 167 ? -12.591 -9.821 19.885 1.00 83.06 167 ARG A O 1
ATOM 1305 N N . ALA A 1 168 ? -10.623 -8.940 19.263 1.00 80.94 168 ALA A N 1
ATOM 1306 C CA . ALA A 1 168 ? -10.302 -8.292 20.537 1.00 80.94 168 ALA A CA 1
ATOM 1307 C C . ALA A 1 168 ? -11.372 -7.305 21.034 1.00 80.94 168 ALA A C 1
ATOM 1309 O O . ALA A 1 168 ? -11.486 -7.066 22.237 1.00 80.94 168 ALA A O 1
ATOM 1310 N N . TYR A 1 169 ? -12.128 -6.700 20.116 1.00 72.94 169 TYR A N 1
ATOM 1311 C CA . TYR A 1 169 ? -13.133 -5.692 20.451 1.00 72.94 169 TYR A CA 1
ATOM 1312 C C . TYR A 1 169 ? -14.578 -6.166 20.265 1.00 72.94 169 TYR A C 1
ATOM 1314 O O . TYR A 1 169 ? -15.476 -5.519 20.795 1.00 72.94 169 TYR A O 1
ATOM 1322 N N . ARG A 1 170 ? -14.825 -7.291 19.578 1.00 68.62 170 ARG A N 1
ATOM 1323 C CA . ARG A 1 170 ? -16.159 -7.915 19.535 1.00 68.62 170 ARG A CA 1
ATOM 1324 C C . ARG A 1 170 ? -16.509 -8.586 20.865 1.00 68.62 170 ARG A C 1
ATOM 1326 O O . ARG A 1 170 ? -17.645 -8.477 21.297 1.00 68.62 170 ARG A O 1
ATOM 1333 N N . GLU A 1 171 ? -15.531 -9.186 21.544 1.00 58.47 171 GLU A N 1
ATOM 1334 C CA . GLU A 1 171 ? -15.713 -9.841 22.854 1.00 58.47 171 GLU A CA 1
ATOM 1335 C C . GLU A 1 171 ? -16.038 -8.868 24.002 1.00 58.47 171 GLU A C 1
ATOM 1337 O O . GLU A 1 171 ? -16.439 -9.297 25.072 1.00 58.47 171 GLU A O 1
ATOM 1342 N N . LYS A 1 172 ? -15.874 -7.554 23.806 1.00 53.75 172 LYS A N 1
ATOM 1343 C CA . LYS A 1 172 ? -16.169 -6.535 24.831 1.00 53.75 172 LYS A CA 1
ATOM 1344 C C . LYS A 1 172 ? -17.598 -5.985 24.763 1.00 53.75 172 LYS A C 1
ATOM 1346 O O . LYS A 1 172 ? -17.908 -5.038 25.481 1.00 53.75 172 LYS A O 1
ATOM 1351 N N . VAL A 1 173 ? -18.416 -6.500 23.844 1.00 50.47 173 VAL A N 1
ATOM 1352 C CA . VAL A 1 173 ? -19.787 -6.030 23.577 1.00 50.47 173 VAL A CA 1
ATOM 1353 C C . VAL A 1 173 ? -20.845 -7.060 24.014 1.00 50.47 173 VAL A C 1
ATOM 1355 O O . VAL A 1 173 ? -22.018 -6.702 24.093 1.00 50.47 173 VAL A O 1
ATOM 1358 N N . GLU A 1 174 ? -20.444 -8.294 24.336 1.00 43.34 174 GLU A N 1
ATOM 1359 C CA . GLU A 1 174 ? -21.289 -9.325 24.973 1.00 43.34 174 GLU A CA 1
ATOM 1360 C C . GLU A 1 174 ? -21.056 -9.363 26.489 1.00 43.34 174 GLU A C 1
ATOM 1362 O O . GLU A 1 174 ? -22.050 -9.569 27.220 1.00 43.34 174 GLU A O 1
#